Protein AF-A0A5K0WGX1-F1 (afdb_monomer_lite)

pLDDT: mean 98.08, std 0.91, range [92.62, 98.88]

Secondary structure (DSSP, 8-state):
-TTSB-S-TT--EEEETT-TT-TT--SB-TTSPBP-EEEEEETTEE------HHHHHHTTS---

Foldseek 3Di:
DAFDQQDALPDWDWDFQPDPPDPNHDCAPPQGHGTHIGGQAHSRGGHDDADDPVVCVVVVHDHD

Sequence (64 aa):
MIEKKVASELCTIIDDGTIKNQRGSLNIDDEGVPGQRNVLIKNGILKKYMQDKLNARLMGTKST

InterPro domains:
  IPR036059 Metalloprotease TldD/PmbA superfamily [SSF111283] (2-64)
  IPR045569 Metalloprotease TldD/E, C-terminal domain [PF19289] (2-64)
  IPR051463 Peptidase U62 metalloprotease [PTHR30624] (2-64)

Structure (mmCIF, N/CA/C/O backbone):
data_AF-A0A5K0WGX1-F1
#
_entry.id   AF-A0A5K0WGX1-F1
#
loop_
_atom_site.group_PDB
_atom_site.id
_atom_site.type_symbol
_atom_site.label_atom_id
_atom_site.label_alt_id
_atom_site.label_comp_id
_atom_site.label_asym_id
_atom_site.label_entity_id
_atom_site.label_seq_id
_atom_site.pdbx_PDB_ins_code
_atom_site.Cartn_x
_atom_site.Cartn_y
_atom_site.Cartn_z
_atom_site.occupancy
_atom_site.B_iso_or_equiv
_atom_site.auth_seq_id
_atom_site.auth_comp_id
_atom_site.auth_asym_id
_atom_site.auth_atom_id
_atom_site.pdbx_PDB_model_num
ATOM 1 N N . MET A 1 1 ? -2.685 12.082 10.618 1.00 92.62 1 MET A N 1
ATOM 2 C CA . MET A 1 1 ? -3.854 11.315 11.119 1.00 92.62 1 MET A CA 1
ATOM 3 C C . MET A 1 1 ? -3.584 9.809 11.215 1.00 92.62 1 MET A C 1
ATOM 5 O O . MET A 1 1 ? -4.529 9.035 11.307 1.00 92.62 1 MET A O 1
ATOM 9 N N . ILE A 1 2 ? -2.319 9.372 11.198 1.00 96.62 2 ILE A N 1
ATOM 10 C CA . ILE A 1 2 ? -1.973 7.950 11.331 1.00 96.62 2 ILE A CA 1
ATOM 11 C C . ILE A 1 2 ? -2.549 7.395 12.644 1.00 96.62 2 ILE A C 1
ATOM 13 O O . ILE A 1 2 ? -2.572 8.102 13.652 1.00 96.62 2 ILE A O 1
ATOM 17 N N . GLU A 1 3 ? -3.072 6.169 12.591 1.00 98.19 3 GLU A N 1
ATOM 18 C CA . GLU A 1 3 ? -3.780 5.478 13.680 1.00 98.19 3 GLU A CA 1
ATOM 19 C C . GLU A 1 3 ? -5.098 6.133 14.138 1.00 98.19 3 GLU A C 1
ATOM 21 O O . GLU A 1 3 ? -5.613 5.848 15.219 1.00 98.19 3 GLU A O 1
ATOM 26 N N . LYS A 1 4 ? -5.700 6.993 13.308 1.00 98.62 4 LYS A N 1
ATOM 27 C CA . LYS A 1 4 ? -7.045 7.544 13.550 1.00 98.62 4 LYS A CA 1
ATOM 28 C C . LYS A 1 4 ? -8.105 6.852 12.694 1.00 98.62 4 LYS A C 1
ATOM 30 O O . LYS A 1 4 ? -7.820 6.396 11.586 1.00 98.62 4 LYS A O 1
ATOM 35 N N . LYS A 1 5 ? -9.341 6.813 13.206 1.00 98.44 5 LYS A N 1
ATOM 36 C CA . LYS A 1 5 ? -10.526 6.341 12.476 1.00 98.44 5 LYS A CA 1
ATOM 37 C C . LYS A 1 5 ? -10.938 7.382 11.437 1.00 98.44 5 LYS A C 1
ATOM 39 O O . LYS A 1 5 ? -11.255 8.512 11.789 1.00 98.44 5 LYS A O 1
ATOM 44 N N . VAL A 1 6 ? -10.901 6.987 10.169 1.00 98.56 6 VAL A N 1
ATOM 45 C CA . VAL A 1 6 ? -11.184 7.835 8.997 1.00 98.56 6 VAL A CA 1
ATOM 46 C C . VAL A 1 6 ? -12.276 7.258 8.093 1.00 98.56 6 VAL A C 1
ATOM 48 O O . VAL A 1 6 ? -12.749 7.941 7.193 1.00 98.56 6 VAL A O 1
ATOM 51 N N . ALA A 1 7 ? -12.687 6.010 8.329 1.00 98.56 7 ALA A N 1
ATOM 52 C CA . ALA A 1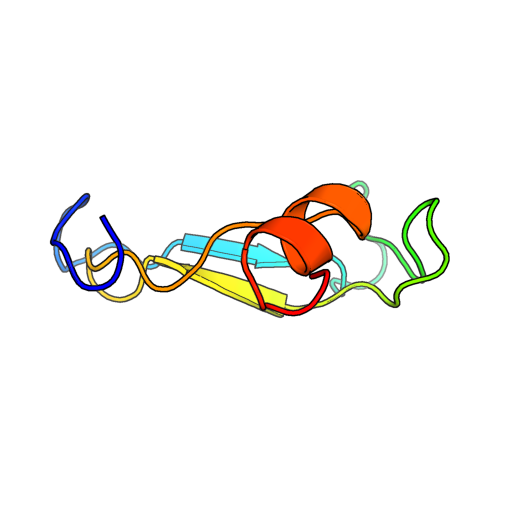 7 ? -13.793 5.356 7.640 1.00 98.56 7 ALA A CA 1
ATOM 53 C C . ALA A 1 7 ? -14.542 4.409 8.598 1.00 98.56 7 ALA A C 1
ATOM 55 O O . ALA A 1 7 ? -14.158 4.243 9.760 1.00 98.56 7 ALA A O 1
ATOM 56 N N . SER A 1 8 ? -15.621 3.786 8.112 1.00 98.75 8 SER A N 1
ATOM 57 C CA . SER A 1 8 ? -16.316 2.712 8.834 1.00 98.75 8 SER A CA 1
ATOM 58 C C . SER A 1 8 ? -15.356 1.568 9.176 1.00 98.75 8 SER A C 1
ATOM 60 O O . SER A 1 8 ? -14.450 1.259 8.403 1.00 98.75 8 SER A O 1
ATOM 62 N N . GLU A 1 9 ? -15.585 0.900 10.308 1.00 98.50 9 GLU A N 1
ATOM 63 C CA . GLU A 1 9 ? -14.801 -0.274 10.725 1.00 98.50 9 GLU A CA 1
ATOM 64 C C . GLU A 1 9 ? -14.924 -1.452 9.752 1.00 98.50 9 GLU A C 1
ATOM 66 O O . GLU A 1 9 ? -14.050 -2.313 9.714 1.00 98.50 9 GLU A O 1
ATOM 71 N N . LEU A 1 10 ? -15.961 -1.450 8.910 1.00 98.69 10 LEU A N 1
ATOM 72 C CA . LEU A 1 10 ? -16.159 -2.434 7.845 1.00 98.69 10 LEU A CA 1
ATOM 73 C C . LEU A 1 10 ? -15.232 -2.210 6.636 1.00 98.69 10 LEU A C 1
ATOM 75 O O . LEU A 1 10 ? -15.157 -3.063 5.755 1.00 98.69 10 LEU A O 1
ATOM 79 N N . CYS A 1 11 ? -14.534 -1.072 6.564 1.00 98.62 11 CYS A N 1
ATOM 80 C CA . CYS A 1 11 ? -13.757 -0.687 5.390 1.00 98.62 11 CYS A CA 1
ATOM 81 C C . CYS A 1 11 ? -12.262 -0.986 5.557 1.00 98.62 11 CYS A C 1
ATOM 83 O O . CYS A 1 11 ? -11.606 -0.488 6.473 1.00 98.62 11 CYS A O 1
ATOM 85 N N . THR A 1 12 ? -11.696 -1.714 4.594 1.00 98.75 12 THR A N 1
ATOM 86 C CA . THR A 1 12 ? -10.249 -1.820 4.365 1.00 98.75 12 THR A CA 1
ATOM 87 C C . THR A 1 12 ? -9.961 -1.369 2.936 1.00 98.75 12 THR A C 1
ATOM 89 O O . THR A 1 12 ? -10.581 -1.874 2.005 1.00 98.75 12 THR A O 1
ATOM 92 N N . ILE A 1 13 ? -9.053 -0.404 2.768 1.00 98.69 13 ILE A N 1
ATOM 93 C CA . ILE A 1 13 ? -8.725 0.213 1.475 1.00 98.69 13 ILE A CA 1
ATOM 94 C C . ILE A 1 13 ? -7.257 -0.047 1.164 1.00 98.69 13 ILE A C 1
ATOM 96 O O . ILE A 1 13 ? -6.379 0.171 2.007 1.00 98.69 13 ILE A O 1
ATOM 100 N N . ILE A 1 14 ? -7.017 -0.533 -0.049 1.00 98.56 14 ILE A N 1
ATOM 101 C CA . ILE A 1 14 ? -5.712 -0.949 -0.544 1.00 98.56 14 ILE A CA 1
ATOM 102 C C . ILE A 1 14 ? -5.448 -0.239 -1.867 1.00 98.56 14 ILE A C 1
ATOM 104 O O . ILE A 1 14 ? -6.349 -0.133 -2.696 1.00 98.56 14 ILE A O 1
ATOM 108 N N . ASP A 1 15 ? -4.208 0.190 -2.042 1.00 98.56 15 ASP A N 1
ATOM 109 C CA . ASP A 1 15 ? -3.609 0.463 -3.342 1.00 98.56 15 ASP A CA 1
ATOM 110 C C . ASP A 1 15 ? -2.701 -0.728 -3.698 1.00 98.56 15 ASP A C 1
ATOM 112 O O . ASP A 1 15 ? -1.922 -1.173 -2.853 1.00 98.56 15 ASP A O 1
ATOM 116 N N . ASP A 1 16 ? -2.877 -1.340 -4.871 1.00 98.50 16 ASP A N 1
ATOM 117 C CA . ASP A 1 16 ? -2.170 -2.577 -5.237 1.00 98.50 16 ASP A CA 1
ATOM 118 C C . ASP A 1 16 ? -1.618 -2.515 -6.662 1.00 98.50 16 ASP A C 1
ATOM 120 O O . ASP A 1 16 ? -2.292 -2.843 -7.644 1.00 98.50 16 ASP A O 1
ATOM 124 N N . GLY A 1 17 ? -0.343 -2.138 -6.755 1.00 98.00 17 GLY A N 1
ATOM 125 C CA . GLY A 1 17 ? 0.401 -2.114 -8.008 1.00 98.00 17 GLY A CA 1
ATOM 126 C C . GLY A 1 17 ? 0.780 -3.503 -8.534 1.00 98.00 17 GLY A C 1
ATOM 127 O O . GLY A 1 17 ? 1.303 -3.593 -9.638 1.00 98.00 17 GLY A O 1
ATOM 128 N N . THR A 1 18 ? 0.522 -4.591 -7.799 1.00 98.12 18 THR A N 1
ATOM 129 C CA . THR A 1 18 ? 1.070 -5.930 -8.101 1.00 98.12 18 THR A CA 1
ATOM 130 C C . THR A 1 18 ? 0.104 -6.869 -8.828 1.00 98.12 18 THR A C 1
ATOM 132 O O . THR A 1 18 ? 0.458 -8.009 -9.144 1.00 98.12 18 THR A O 1
ATOM 135 N N . ILE A 1 19 ? -1.122 -6.423 -9.122 1.00 98.12 19 ILE A N 1
ATOM 136 C CA . ILE A 1 19 ? -2.142 -7.279 -9.736 1.00 98.12 19 ILE A CA 1
ATOM 137 C C . ILE A 1 19 ? -1.814 -7.558 -11.210 1.00 98.12 19 ILE A C 1
ATOM 139 O O . ILE A 1 19 ? -1.901 -6.705 -12.091 1.00 98.12 19 ILE A O 1
ATOM 143 N N . LYS A 1 20 ? -1.481 -8.812 -11.513 1.00 97.38 20 LYS A N 1
ATOM 144 C CA . LYS A 1 20 ? -1.088 -9.225 -12.863 1.00 97.38 20 LYS A CA 1
ATOM 145 C C . LYS A 1 20 ? -2.127 -8.825 -13.923 1.00 97.38 20 LYS A C 1
ATOM 147 O O . LYS A 1 20 ? -3.313 -9.111 -13.778 1.00 97.38 20 LYS A O 1
ATOM 152 N N . ASN A 1 21 ? -1.641 -8.253 -15.027 1.00 96.75 21 ASN A N 1
ATOM 153 C CA . ASN A 1 21 ? -2.415 -7.866 -16.213 1.00 96.75 21 ASN A CA 1
ATOM 154 C C . ASN A 1 21 ? -3.509 -6.811 -15.974 1.00 96.75 21 ASN A C 1
ATOM 156 O O . ASN A 1 21 ? -4.360 -6.627 -16.844 1.00 96.75 21 ASN A O 1
ATOM 160 N N . GLN A 1 22 ? -3.500 -6.109 -14.838 1.00 97.94 22 GLN A N 1
ATOM 161 C CA . GLN A 1 22 ? -4.420 -4.998 -14.623 1.00 97.94 22 GLN A CA 1
ATOM 162 C C . GLN A 1 22 ? -3.848 -3.687 -15.146 1.00 97.94 22 GLN A C 1
ATOM 164 O O . GLN A 1 22 ? -2.656 -3.413 -15.040 1.00 97.94 22 GLN A O 1
ATOM 169 N N . ARG A 1 23 ? -4.738 -2.837 -15.670 1.00 98.44 23 ARG A N 1
ATOM 170 C CA . ARG A 1 23 ? -4.383 -1.524 -16.230 1.00 98.44 23 ARG A CA 1
ATOM 171 C C . ARG A 1 23 ? -3.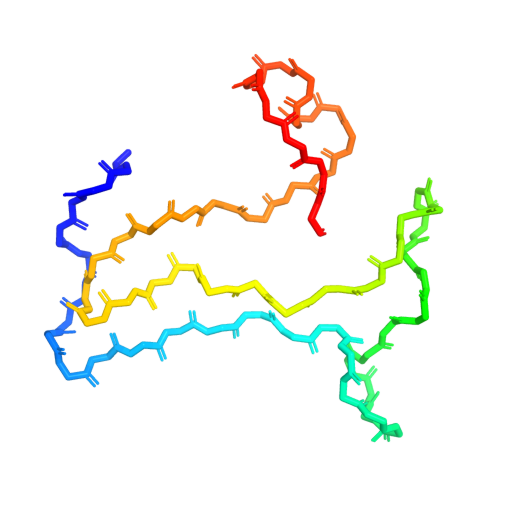647 -0.619 -15.233 1.00 98.44 23 ARG A C 1
ATOM 173 O O . ARG A 1 23 ? -2.831 0.185 -15.656 1.00 98.44 23 ARG A O 1
ATOM 180 N N . GLY A 1 24 ? -3.981 -0.715 -13.946 1.00 97.12 24 GLY A N 1
ATOM 181 C CA . GLY A 1 24 ? -3.401 0.116 -12.885 1.00 97.12 24 GLY A CA 1
ATOM 182 C C . GLY A 1 24 ? -2.147 -0.464 -12.230 1.00 97.12 24 GLY A C 1
ATOM 183 O O . GLY A 1 24 ? -1.678 0.100 -11.251 1.00 97.12 24 GLY A O 1
ATOM 184 N N . SER A 1 25 ? -1.636 -1.599 -12.709 1.00 98.00 25 SER A N 1
ATOM 185 C CA . SER A 1 25 ? -0.495 -2.272 -12.091 1.00 98.00 25 SER A CA 1
ATOM 186 C C . SER A 1 25 ? 0.833 -1.838 -12.694 1.00 98.00 25 SER A C 1
ATOM 188 O O . SER A 1 25 ? 0.912 -1.437 -13.854 1.00 98.00 25 SER A O 1
ATOM 190 N N . LEU A 1 26 ? 1.880 -1.929 -11.879 1.00 96.56 26 LEU A N 1
ATOM 191 C CA . LEU A 1 26 ? 3.208 -1.399 -12.147 1.00 96.56 26 LEU A CA 1
ATOM 192 C C . LEU A 1 26 ? 4.243 -2.446 -11.731 1.00 96.56 26 LEU A C 1
ATOM 194 O O . LEU A 1 26 ? 4.277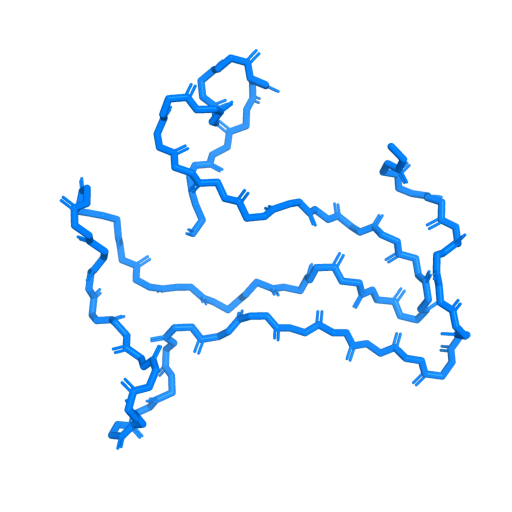 -2.873 -10.578 1.00 96.56 26 LEU A O 1
ATOM 198 N N . ASN A 1 27 ? 5.116 -2.848 -12.658 1.00 96.94 27 ASN A N 1
ATOM 199 C CA . ASN A 1 27 ? 6.293 -3.642 -12.285 1.00 96.94 27 ASN A CA 1
ATOM 200 C C . ASN A 1 27 ? 7.258 -2.789 -11.451 1.00 96.94 27 ASN A C 1
ATOM 202 O O . ASN A 1 27 ? 7.786 -3.250 -10.442 1.00 96.94 27 ASN A O 1
ATOM 206 N N . ILE A 1 28 ? 7.445 -1.543 -11.882 1.00 97.94 28 ILE A N 1
ATOM 207 C CA . ILE A 1 28 ? 8.151 -0.467 -11.195 1.00 97.94 28 ILE A CA 1
ATOM 208 C C . ILE A 1 28 ? 7.379 0.831 -11.445 1.00 97.94 28 ILE A C 1
ATOM 210 O O . ILE A 1 28 ? 6.752 0.965 -12.499 1.00 97.94 28 ILE A O 1
ATOM 214 N N . ASP A 1 29 ? 7.405 1.754 -10.491 1.00 97.56 29 ASP A N 1
ATOM 215 C CA . ASP A 1 29 ? 6.992 3.137 -10.718 1.00 97.56 29 ASP A CA 1
ATOM 216 C C . ASP A 1 29 ? 8.061 3.921 -11.505 1.00 97.56 29 ASP A C 1
ATOM 218 O O . ASP A 1 29 ? 9.157 3.420 -11.790 1.00 97.56 29 ASP A O 1
ATOM 222 N N . ASP A 1 30 ? 7.754 5.173 -11.841 1.00 98.31 30 ASP A N 1
ATOM 223 C CA . ASP A 1 30 ? 8.643 6.047 -12.618 1.00 98.31 30 ASP A CA 1
ATOM 224 C C . ASP A 1 30 ? 9.884 6.519 -11.834 1.00 98.31 30 ASP A C 1
ATOM 226 O O . ASP A 1 30 ? 10.792 7.132 -12.398 1.00 98.31 30 ASP A O 1
ATOM 230 N N . GLU A 1 31 ? 9.969 6.207 -10.539 1.00 98.56 31 GLU A N 1
ATOM 231 C CA . GLU A 1 31 ? 11.145 6.446 -9.707 1.00 98.56 31 GLU A CA 1
ATOM 232 C C . GLU A 1 31 ? 12.017 5.187 -9.557 1.00 98.56 31 GLU A C 1
ATOM 234 O O . GLU A 1 31 ? 13.088 5.244 -8.938 1.00 98.56 31 GLU A O 1
ATOM 239 N N . GLY A 1 32 ? 11.599 4.054 -10.129 1.00 98.19 32 GLY A N 1
ATOM 240 C CA . GLY A 1 32 ? 12.299 2.773 -10.086 1.00 98.19 32 GLY A CA 1
ATOM 241 C C . GLY A 1 32 ? 12.031 1.946 -8.826 1.00 98.19 32 GLY A C 1
ATOM 242 O O . GLY A 1 32 ? 12.850 1.092 -8.478 1.00 98.19 32 GLY A O 1
ATOM 243 N N . VAL A 1 33 ? 10.932 2.198 -8.112 1.00 98.25 33 VAL A N 1
ATOM 244 C CA . VAL A 1 33 ? 10.494 1.398 -6.961 1.00 98.25 33 VAL A CA 1
ATOM 245 C C . VAL A 1 33 ? 9.522 0.317 -7.441 1.00 98.25 33 VAL A C 1
ATOM 247 O O . VAL A 1 33 ? 8.575 0.631 -8.158 1.00 98.25 33 VAL A O 1
ATOM 250 N N . PRO A 1 34 ? 9.724 -0.969 -7.092 1.00 98.19 34 PRO A N 1
ATOM 251 C CA . PRO A 1 34 ? 8.780 -2.022 -7.457 1.00 98.19 34 PRO A CA 1
ATOM 252 C C . PRO A 1 34 ? 7.375 -1.736 -6.928 1.00 98.19 34 PRO A C 1
ATOM 254 O O . PRO A 1 34 ? 7.240 -1.303 -5.784 1.00 98.19 34 PRO A O 1
ATOM 257 N N . GLY A 1 35 ? 6.345 -2.036 -7.726 1.00 97.62 35 GLY A N 1
ATOM 258 C CA . GLY A 1 35 ? 4.955 -1.909 -7.288 1.00 97.62 35 GLY A CA 1
ATOM 259 C C . GLY A 1 35 ? 4.680 -2.745 -6.034 1.00 97.62 35 GLY A C 1
ATOM 260 O O . GLY A 1 35 ? 5.234 -3.835 -5.857 1.00 97.62 35 GLY A O 1
ATOM 261 N N . GLN A 1 36 ? 3.827 -2.239 -5.144 1.00 98.31 36 GLN A N 1
ATOM 262 C CA . GLN A 1 36 ? 3.559 -2.862 -3.845 1.00 98.31 36 GLN A CA 1
ATOM 263 C C . GLN A 1 36 ? 2.060 -3.005 -3.592 1.00 98.31 36 GLN A C 1
ATOM 265 O O . GLN A 1 36 ? 1.225 -2.335 -4.198 1.00 98.31 36 GLN A O 1
ATOM 270 N N . ARG A 1 37 ? 1.726 -3.874 -2.634 1.00 98.12 37 ARG A N 1
ATOM 271 C CA . ARG A 1 37 ? 0.383 -3.973 -2.067 1.00 98.12 37 ARG A CA 1
ATOM 272 C C . ARG A 1 37 ? 0.303 -3.182 -0.765 1.00 98.12 37 ARG A C 1
ATOM 274 O O . ARG A 1 37 ? 0.693 -3.649 0.309 1.00 98.12 37 ARG A O 1
ATOM 281 N N . ASN A 1 38 ? -0.252 -1.986 -0.853 1.00 98.25 38 ASN A N 1
ATOM 282 C CA . ASN A 1 38 ? -0.283 -0.980 0.193 1.00 98.25 38 ASN A CA 1
ATOM 283 C C . ASN A 1 38 ? -1.647 -0.942 0.898 1.00 98.25 38 ASN A C 1
ATOM 285 O O . ASN A 1 38 ? -2.610 -0.380 0.392 1.00 98.25 38 ASN A O 1
ATOM 289 N N . VAL A 1 39 ? -1.743 -1.488 2.118 1.00 98.56 39 VAL A N 1
ATOM 290 C CA . VAL A 1 39 ? -2.941 -1.304 2.964 1.00 98.56 39 VAL A CA 1
ATOM 291 C C . VAL A 1 39 ? -2.928 0.110 3.548 1.00 98.56 39 VAL A C 1
ATOM 293 O O . VAL A 1 39 ? -2.200 0.375 4.506 1.00 98.56 39 VAL A O 1
ATOM 296 N N . LEU A 1 40 ? -3.717 1.017 2.973 1.00 98.62 40 LEU A N 1
ATOM 297 C CA . LEU A 1 40 ? -3.774 2.423 3.387 1.00 98.62 40 LEU A CA 1
ATOM 298 C C . LEU A 1 40 ? -4.697 2.609 4.591 1.00 98.62 40 LEU A C 1
ATOM 300 O O . LEU A 1 40 ? -4.357 3.319 5.536 1.00 98.62 40 LEU A O 1
ATOM 304 N N . ILE A 1 41 ? -5.841 1.923 4.587 1.00 98.88 41 ILE A N 1
ATOM 305 C CA . ILE A 1 41 ? -6.813 1.919 5.685 1.00 98.88 41 ILE A CA 1
ATOM 306 C C . ILE A 1 41 ? -7.144 0.471 6.032 1.00 98.88 41 ILE A C 1
ATOM 308 O O . ILE A 1 41 ? -7.436 -0.320 5.140 1.00 98.88 41 ILE A O 1
ATOM 312 N N . LYS A 1 42 ? -7.128 0.126 7.322 1.00 98.75 42 LYS A N 1
ATOM 313 C CA . LYS A 1 42 ? -7.512 -1.200 7.826 1.00 98.75 42 LYS A CA 1
ATOM 314 C C . LYS A 1 42 ? -8.588 -1.051 8.889 1.00 98.75 42 LYS A C 1
ATOM 316 O O . LYS A 1 42 ? -8.342 -0.406 9.907 1.00 98.75 42 LYS A O 1
ATOM 321 N N . ASN A 1 43 ? -9.745 -1.663 8.658 1.00 98.69 43 ASN A N 1
ATOM 322 C CA . ASN A 1 43 ? -10.917 -1.600 9.536 1.00 98.69 43 ASN A CA 1
ATOM 323 C C . ASN A 1 43 ? -11.239 -0.157 9.972 1.00 98.69 43 ASN A C 1
ATOM 325 O O . ASN A 1 43 ? -11.336 0.154 11.157 1.00 98.69 43 ASN A O 1
ATOM 329 N N . GLY A 1 44 ? -11.299 0.759 9.007 1.00 98.56 44 GLY A N 1
ATOM 330 C CA . GLY A 1 44 ? -11.578 2.176 9.238 1.00 98.56 44 GLY A CA 1
ATOM 331 C C . GLY A 1 44 ? -10.414 3.010 9.779 1.00 98.56 44 GLY A C 1
ATOM 332 O O . GLY A 1 44 ? -10.534 4.234 9.816 1.00 98.56 44 GLY A O 1
ATOM 333 N N . ILE A 1 45 ? -9.285 2.403 10.164 1.00 98.81 45 ILE A N 1
ATOM 334 C CA . ILE A 1 45 ? -8.116 3.104 10.717 1.00 98.81 45 ILE A CA 1
ATOM 335 C C . ILE A 1 45 ? -7.088 3.412 9.626 1.00 98.81 45 ILE A C 1
ATOM 337 O O . ILE A 1 45 ? -6.644 2.503 8.923 1.00 98.81 45 ILE A O 1
ATOM 341 N N . LEU A 1 46 ? -6.662 4.674 9.522 1.00 98.75 46 LEU A N 1
ATOM 342 C CA . LEU A 1 46 ? -5.593 5.098 8.614 1.00 98.75 46 LEU A CA 1
ATOM 343 C C . LEU A 1 46 ? -4.241 4.530 9.066 1.00 98.75 46 LEU A C 1
ATOM 345 O O . LEU A 1 46 ? -3.782 4.827 10.169 1.00 98.75 46 LEU A O 1
ATOM 349 N N . LYS A 1 47 ? -3.596 3.745 8.200 1.00 98.50 47 LYS A N 1
ATOM 350 C CA . LYS A 1 47 ? -2.337 3.044 8.488 1.00 98.50 47 LYS A CA 1
ATOM 351 C C . LYS A 1 47 ? -1.121 3.691 7.851 1.00 98.50 47 LYS A C 1
ATOM 353 O O . LYS A 1 4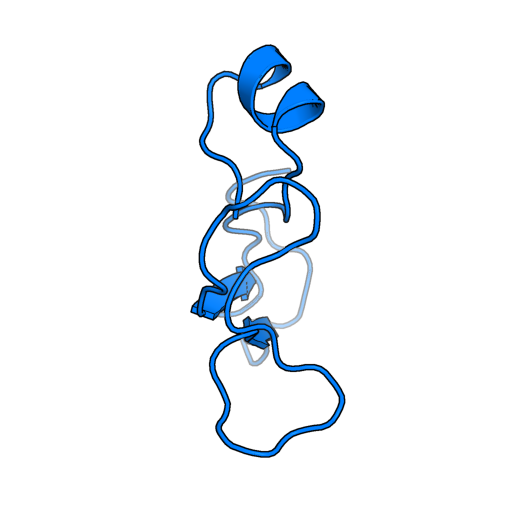7 ? -0.098 3.815 8.515 1.00 98.50 47 LYS A O 1
ATOM 358 N N . LYS A 1 48 ? -1.219 4.107 6.589 1.00 97.50 48 LYS A N 1
ATOM 359 C CA . LYS A 1 48 ? -0.126 4.791 5.889 1.00 97.50 48 LYS A CA 1
ATOM 360 C C . LYS A 1 48 ? -0.624 5.602 4.699 1.00 97.50 48 LYS A C 1
ATOM 362 O O . LYS A 1 48 ? -1.771 5.469 4.281 1.00 97.50 48 LYS A O 1
ATOM 367 N N . TYR A 1 49 ? 0.273 6.425 4.174 1.00 98.19 49 TYR A N 1
ATOM 368 C CA . TYR A 1 49 ? 0.107 7.163 2.926 1.00 98.19 49 TYR A CA 1
ATOM 369 C C . TYR A 1 49 ? 0.847 6.449 1.788 1.00 98.19 49 TYR A C 1
ATOM 371 O O . TYR A 1 49 ? 1.761 5.666 2.058 1.00 98.19 49 TYR A O 1
ATOM 379 N N . MET A 1 50 ? 0.456 6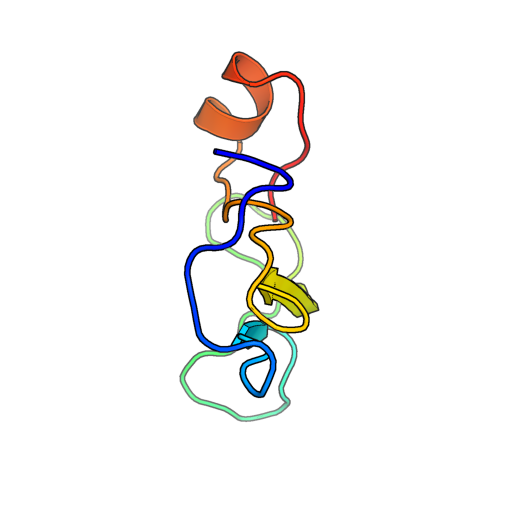.741 0.547 1.00 98.31 50 MET A N 1
ATOM 380 C CA . MET A 1 50 ? 1.285 6.472 -0.633 1.00 98.31 50 MET A CA 1
ATOM 381 C C . MET A 1 50 ? 2.375 7.540 -0.734 1.00 98.31 50 MET A C 1
ATOM 383 O O . MET A 1 50 ? 2.165 8.667 -0.278 1.00 98.31 50 MET A O 1
ATOM 387 N N . GLN A 1 51 ? 3.536 7.175 -1.264 1.00 98.62 51 GLN A N 1
ATOM 388 C CA . GLN A 1 51 ? 4.744 7.987 -1.199 1.00 98.62 51 GLN A CA 1
ATOM 389 C C . GLN A 1 51 ? 5.586 7.869 -2.468 1.00 98.62 51 GLN A C 1
ATOM 391 O O . GLN A 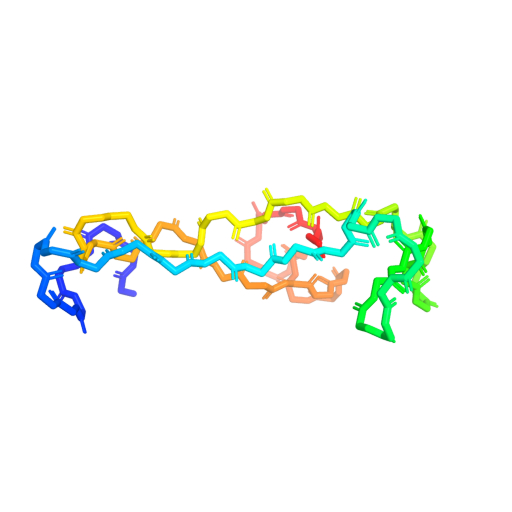1 51 ? 5.954 6.765 -2.867 1.00 98.62 51 GLN A O 1
ATOM 396 N N . ASP A 1 52 ? 6.002 9.019 -2.988 1.00 98.62 52 ASP A N 1
ATOM 397 C CA . ASP A 1 52 ? 7.185 9.142 -3.840 1.00 98.62 52 ASP A CA 1
ATOM 398 C C . ASP A 1 52 ? 8.466 9.185 -2.972 1.00 98.62 52 ASP A C 1
ATOM 400 O O . ASP A 1 52 ? 8.422 9.217 -1.733 1.00 98.62 52 ASP A O 1
ATOM 404 N N . LYS A 1 53 ? 9.646 9.189 -3.595 1.00 98.56 53 LYS A N 1
ATOM 405 C CA . LYS A 1 53 ? 10.939 9.252 -2.896 1.00 98.56 53 LYS A CA 1
ATOM 406 C C . LYS A 1 53 ? 11.132 10.562 -2.143 1.00 98.56 53 LYS A C 1
ATOM 408 O O . LYS A 1 53 ? 11.737 10.559 -1.065 1.00 98.56 53 LYS A O 1
ATOM 413 N N . LEU A 1 54 ? 10.652 11.677 -2.694 1.00 98.56 54 LEU A N 1
ATOM 414 C CA . LEU A 1 54 ? 10.817 13.000 -2.093 1.00 98.56 54 LEU A CA 1
ATOM 415 C C . LEU A 1 54 ? 10.061 13.103 -0.765 1.00 98.56 54 LEU A C 1
ATOM 417 O O . LEU A 1 54 ? 10.665 13.433 0.259 1.00 98.56 54 LEU A O 1
ATOM 421 N N . ASN A 1 55 ? 8.767 12.785 -0.755 1.00 98.56 55 ASN A N 1
ATOM 422 C CA . ASN A 1 55 ? 7.945 12.884 0.445 1.00 98.56 55 ASN A CA 1
ATOM 423 C C . ASN A 1 55 ? 8.284 11.778 1.439 1.00 98.56 55 ASN A C 1
ATOM 425 O O . ASN A 1 55 ? 8.361 12.057 2.637 1.00 98.56 55 ASN A O 1
ATOM 429 N N . ALA A 1 56 ? 8.616 10.569 0.968 1.00 98.50 56 ALA A N 1
ATOM 430 C CA . ALA A 1 56 ? 9.123 9.518 1.842 1.00 98.50 56 ALA A CA 1
ATOM 431 C C . ALA A 1 56 ? 10.327 10.001 2.663 1.00 98.50 56 ALA A C 1
ATOM 433 O O . ALA A 1 56 ? 10.348 9.848 3.886 1.00 98.50 56 ALA A O 1
ATOM 434 N N . ARG A 1 57 ? 11.295 10.656 2.007 1.00 98.44 57 ARG A N 1
ATOM 435 C CA . ARG A 1 57 ? 12.474 11.223 2.670 1.00 98.44 57 ARG A CA 1
ATOM 436 C C . ARG A 1 57 ? 12.098 12.299 3.688 1.00 98.44 57 ARG A C 1
ATOM 438 O O . ARG A 1 57 ? 12.596 12.253 4.810 1.00 98.44 57 ARG A O 1
ATOM 445 N N . LEU A 1 58 ? 11.247 13.257 3.316 1.00 98.62 58 LEU A N 1
ATOM 446 C CA . LEU A 1 58 ? 10.840 14.352 4.209 1.00 98.62 58 LEU A CA 1
ATOM 447 C C . LEU A 1 58 ? 10.059 13.851 5.431 1.00 98.62 58 LEU A C 1
ATOM 449 O O . LEU A 1 58 ? 10.168 14.423 6.513 1.00 98.62 58 LEU A O 1
ATOM 453 N N . MET A 1 59 ? 9.299 12.770 5.267 1.00 97.81 59 MET A N 1
ATOM 454 C CA . MET A 1 59 ? 8.480 12.170 6.319 1.00 97.81 59 MET A CA 1
ATOM 455 C C . MET A 1 59 ? 9.201 11.060 7.102 1.00 97.81 59 MET A C 1
ATOM 457 O O . MET A 1 59 ? 8.591 10.454 7.982 1.00 97.81 59 MET A O 1
ATOM 461 N N . GLY A 1 60 ? 10.469 10.764 6.791 1.00 97.38 60 GLY A N 1
ATOM 462 C CA . GLY A 1 60 ? 11.234 9.703 7.456 1.00 97.38 60 GLY A CA 1
ATOM 463 C C . GLY A 1 60 ? 10.656 8.298 7.244 1.00 97.38 60 GLY A C 1
ATOM 464 O O . GLY A 1 60 ? 10.747 7.452 8.132 1.00 97.38 60 GLY A O 1
ATOM 465 N N . THR A 1 61 ? 10.034 8.050 6.091 1.00 97.25 61 THR A N 1
ATOM 466 C CA . THR A 1 61 ? 9.428 6.764 5.714 1.00 97.25 61 THR A CA 1
ATOM 467 C C . THR A 1 61 ? 10.027 6.228 4.406 1.00 97.25 61 THR A C 1
ATOM 469 O O . THR A 1 61 ? 11.032 6.739 3.913 1.00 97.25 61 THR A O 1
ATOM 472 N N . LYS A 1 62 ? 9.451 5.156 3.854 1.00 97.50 62 LYS A N 1
ATOM 473 C CA . LYS A 1 62 ? 9.846 4.552 2.573 1.00 97.50 62 LYS A CA 1
ATOM 474 C C . LYS A 1 62 ? 8.846 4.912 1.472 1.00 97.50 62 LYS A C 1
ATOM 476 O O . LYS A 1 62 ? 7.659 5.050 1.758 1.00 97.50 62 LYS A O 1
ATOM 481 N N . SER A 1 63 ? 9.342 5.026 0.240 1.00 97.94 63 SER A N 1
ATOM 482 C CA . SER A 1 63 ? 8.499 5.086 -0.962 1.00 97.94 63 SER A CA 1
ATOM 483 C C . SER A 1 63 ? 7.740 3.759 -1.137 1.00 97.94 63 SER A C 1
ATOM 485 O O . SER A 1 63 ? 8.195 2.707 -0.661 1.00 97.94 63 SER A O 1
ATOM 487 N N . THR A 1 64 ? 6.537 3.833 -1.706 1.00 96.75 64 THR A N 1
ATOM 488 C CA . THR A 1 64 ? 5.510 2.778 -1.660 1.00 96.75 64 THR A CA 1
ATOM 489 C C . THR A 1 64 ? 4.993 2.406 -3.027 1.00 96.75 64 THR A C 1
ATOM 491 O O . THR A 1 64 ? 4.793 3.353 -3.806 1.00 96.75 64 THR A O 1
#

Organism: NCBI:txid210225

Radius of gyration: 12.91 Å; chains: 1; bounding box: 29×24×30 Å